Protein AF-A0A379FIH5-F1 (afdb_monomer_lite)

Foldseek 3Di:
DDWDADPVRDTEADPPCCLALVNVLVVCCVPPVVLSPPQASAAEAEGAQADPRGHGDQLQVSQVRCFSNYQEYEHADQVHPCLCVDVVSVSSDNVNDQAAPSGHKYKYKYNCVNPHDDDPPDIDIDTDGHDD

Radius of gyration: 15.53 Å; chains: 1; bounding box: 44×28×42 Å

Secondary structure (DSSP, 8-state):
--EEE-TT--EEEE-GGGG-HHHHHHHHHHH-GGGTT-S--EEEEEEESB-TTS-B--HHHHHHHHGGGEEEEEEE-TT-S-GGG-GGGGGG-GGG----TTSPEEEEEE-HHHHSS--TT--EEEEEPPP-

Organism: Proteus mirabilis (NCBI:txid584)

Sequence (132 aa):
MKLHVTHLGLSGGIDAHCFEEKYLRELIKEVAPTRANEKRPFRLAVIQLGTYDGTIYNARQVVDKIGHLCDYILFDSAWVGYEQFIPMMKDCSPLLLELNENDPGILVTQSVHKQQAGFSQTSQIHKKRSPY

Structure (mmCIF, N/CA/C/O backbone):
data_AF-A0A379FIH5-F1
#
_entry.id   AF-A0A379FIH5-F1
#
loop_
_atom_site.group_PDB
_atom_site.id
_atom_site.type_symbol
_atom_site.label_atom_id
_atom_site.label_alt_id
_atom_site.label_comp_id
_atom_site.label_asym_id
_atom_site.label_entity_id
_atom_site.label_seq_id
_atom_site.pdbx_PDB_ins_code
_atom_site.Cartn_x
_atom_site.Cartn_y
_atom_site.Cartn_z
_atom_site.occupancy
_atom_site.B_iso_or_equiv
_atom_site.auth_seq_id
_atom_site.auth_comp_id
_atom_site.auth_asym_id
_atom_site.auth_atom_id
_atom_site.pdbx_PDB_model_num
ATOM 1 N N . MET A 1 1 ? 3.335 5.134 13.438 1.00 80.75 1 MET A N 1
ATOM 2 C CA . MET A 1 1 ? 3.954 3.993 12.726 1.00 80.75 1 MET A CA 1
ATOM 3 C C . MET A 1 1 ? 5.456 4.200 12.655 1.00 80.75 1 MET A C 1
ATOM 5 O O . MET A 1 1 ? 5.875 5.344 12.509 1.00 80.75 1 MET A O 1
ATOM 9 N N . LYS A 1 2 ? 6.243 3.125 12.759 1.00 85.44 2 LYS A N 1
ATOM 10 C CA . LYS A 1 2 ? 7.708 3.158 12.664 1.00 85.44 2 LYS A CA 1
ATOM 11 C C . LYS A 1 2 ? 8.172 2.441 11.392 1.00 85.44 2 LYS A C 1
ATOM 13 O O . LYS A 1 2 ? 7.676 1.360 11.077 1.00 85.44 2 LYS A O 1
ATOM 18 N N . LEU A 1 3 ? 9.092 3.072 10.665 1.00 86.88 3 LEU A N 1
ATOM 19 C CA . LEU A 1 3 ? 9.791 2.477 9.526 1.00 86.88 3 LEU A CA 1
ATOM 20 C C . LEU A 1 3 ? 11.057 1.778 10.019 1.00 86.88 3 LEU A C 1
ATOM 22 O O . LEU A 1 3 ? 11.768 2.306 10.879 1.00 86.88 3 LEU A O 1
ATOM 26 N N . HIS A 1 4 ? 11.349 0.618 9.447 1.00 91.44 4 HIS A N 1
ATOM 27 C CA . HIS A 1 4 ? 12.614 -0.059 9.640 1.00 91.44 4 HIS A CA 1
ATOM 28 C C . HIS A 1 4 ? 13.705 0.677 8.858 1.00 91.44 4 HIS A C 1
ATOM 30 O O . HIS A 1 4 ? 13.584 0.887 7.653 1.00 91.44 4 HIS A O 1
ATOM 36 N N . VAL A 1 5 ? 14.783 1.054 9.539 1.00 91.62 5 VAL A N 1
ATOM 37 C CA . VAL A 1 5 ? 15.969 1.659 8.925 1.00 91.62 5 VAL A CA 1
ATOM 38 C C . VAL A 1 5 ? 17.169 0.840 9.362 1.00 91.62 5 VAL A C 1
ATOM 40 O O . VAL A 1 5 ? 17.362 0.595 10.555 1.00 91.62 5 VAL A O 1
ATOM 43 N N . THR A 1 6 ? 17.950 0.373 8.393 1.00 88.81 6 THR A N 1
ATOM 44 C CA . THR A 1 6 ? 19.133 -0.446 8.684 1.00 88.81 6 THR A CA 1
ATOM 45 C C . THR A 1 6 ? 20.264 0.407 9.263 1.00 88.81 6 THR A C 1
ATOM 47 O O . THR A 1 6 ? 20.263 1.631 9.153 1.00 88.81 6 THR A O 1
ATOM 50 N N . HIS A 1 7 ? 21.289 -0.236 9.827 1.00 92.44 7 HIS A N 1
ATOM 51 C CA . HIS A 1 7 ? 22.490 0.456 10.315 1.00 92.44 7 HIS A CA 1
ATOM 52 C C . HIS A 1 7 ? 23.233 1.259 9.224 1.00 92.44 7 HIS A C 1
ATOM 54 O O . HIS A 1 7 ? 23.983 2.171 9.554 1.00 92.44 7 HIS A O 1
ATOM 60 N N . LEU A 1 8 ? 23.011 0.939 7.942 1.00 92.06 8 LEU A N 1
ATOM 61 C CA . LEU A 1 8 ? 23.564 1.656 6.786 1.00 92.06 8 LEU A CA 1
ATOM 62 C C . LEU A 1 8 ? 22.687 2.833 6.324 1.00 92.06 8 LEU A C 1
ATOM 64 O O . LEU A 1 8 ? 23.014 3.482 5.337 1.00 92.06 8 LEU A O 1
ATOM 68 N N . GLY A 1 9 ? 21.565 3.100 6.998 1.00 90.19 9 GLY A N 1
ATOM 69 C CA . GLY A 1 9 ? 20.629 4.161 6.622 1.00 90.19 9 GLY A CA 1
ATOM 70 C C . GLY A 1 9 ? 19.657 3.791 5.497 1.00 90.19 9 GLY A C 1
ATOM 71 O O . GLY A 1 9 ? 18.923 4.661 5.041 1.00 90.19 9 GLY A O 1
ATOM 72 N N . LEU A 1 10 ? 19.616 2.523 5.065 1.00 90.56 10 LEU A N 1
ATOM 73 C CA . LEU A 1 10 ? 18.680 2.071 4.027 1.00 90.56 10 LEU A CA 1
ATOM 74 C C . LEU A 1 10 ? 17.236 2.079 4.539 1.00 90.56 10 LEU A C 1
ATOM 76 O O . LEU A 1 10 ? 16.955 1.549 5.622 1.00 90.56 10 LEU A O 1
ATOM 80 N N . SER A 1 11 ? 16.339 2.624 3.721 1.00 86.81 11 SER A N 1
ATOM 81 C CA . SER A 1 11 ? 14.900 2.730 3.955 1.00 86.81 11 SER A CA 1
ATOM 82 C C . SER A 1 11 ? 14.216 1.382 3.730 1.00 86.81 11 SER A C 1
ATOM 84 O O . SER A 1 11 ? 13.997 0.949 2.594 1.00 86.81 11 SER A O 1
ATOM 86 N N . GLY A 1 12 ? 13.870 0.720 4.831 1.00 91.69 12 GLY A N 1
ATOM 87 C CA . GLY A 1 12 ? 13.117 -0.527 4.848 1.00 91.69 12 GLY A CA 1
ATOM 88 C C . GLY A 1 12 ? 11.602 -0.325 4.901 1.00 91.69 12 GLY A C 1
ATOM 89 O O . GLY A 1 12 ? 11.073 0.776 4.737 1.00 91.69 12 GLY A O 1
ATOM 90 N N . GLY A 1 13 ? 10.893 -1.427 5.141 1.00 91.69 13 GLY A N 1
ATOM 91 C CA . GLY A 1 13 ? 9.442 -1.436 5.304 1.00 91.69 13 GLY A CA 1
ATOM 92 C C . GLY A 1 13 ? 8.979 -0.974 6.690 1.00 91.69 13 GLY A C 1
ATOM 93 O O . GLY A 1 13 ? 9.768 -0.750 7.601 1.00 91.69 13 GLY A O 1
ATOM 94 N N . ILE A 1 14 ? 7.669 -0.854 6.858 1.00 93.94 14 ILE A N 1
ATOM 95 C CA . ILE A 1 14 ? 6.978 -0.606 8.118 1.00 93.94 14 ILE A CA 1
ATOM 96 C C . ILE A 1 14 ? 7.141 -1.849 8.996 1.00 93.94 14 ILE A C 1
ATOM 98 O O . ILE A 1 14 ? 6.968 -2.975 8.519 1.00 93.94 14 ILE A O 1
ATOM 102 N N . ASP A 1 15 ? 7.447 -1.647 10.278 1.00 92.88 15 ASP A N 1
ATOM 103 C CA . ASP A 1 15 ? 7.596 -2.749 11.230 1.00 92.88 15 ASP A CA 1
ATOM 104 C C . ASP A 1 15 ? 6.322 -3.610 11.280 1.00 92.88 15 ASP A C 1
ATOM 106 O O . ASP A 1 15 ? 5.206 -3.094 11.326 1.00 92.88 15 ASP A O 1
ATOM 110 N N . ALA A 1 16 ? 6.468 -4.937 11.336 1.00 92.06 16 ALA A N 1
ATOM 111 C CA . ALA A 1 16 ? 5.339 -5.864 11.203 1.00 92.06 16 ALA A CA 1
ATOM 112 C C . ALA A 1 16 ? 4.198 -5.627 12.2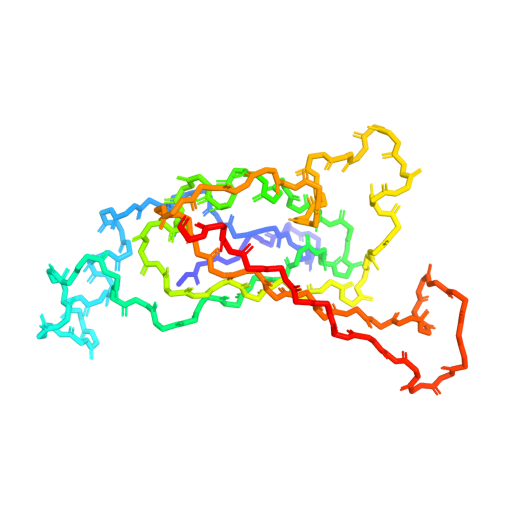15 1.00 92.06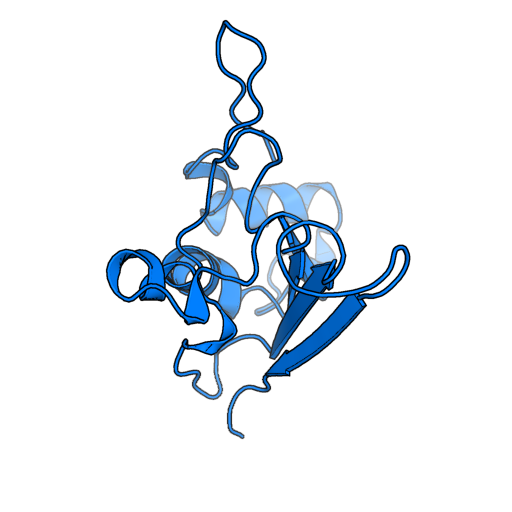 16 ALA A C 1
ATOM 114 O O . ALA A 1 16 ? 3.029 -5.762 11.846 1.00 92.06 16 ALA A O 1
ATOM 115 N N . HIS A 1 17 ? 4.528 -5.235 13.454 1.00 94.38 17 HIS A N 1
ATOM 116 C CA . HIS A 1 17 ? 3.548 -4.932 14.506 1.00 94.38 17 HIS A CA 1
ATOM 117 C C . HIS A 1 17 ? 2.672 -3.713 14.169 1.00 94.38 17 HIS A C 1
ATOM 119 O O . HIS A 1 17 ? 1.544 -3.604 14.639 1.00 94.38 17 HIS A O 1
ATOM 125 N N . CYS A 1 18 ? 3.156 -2.795 13.321 1.00 95.94 18 CYS A N 1
ATOM 126 C CA . CYS A 1 18 ? 2.386 -1.625 12.903 1.00 95.94 18 CYS A CA 1
ATOM 127 C C . CYS A 1 18 ? 1.182 -1.992 12.019 1.00 95.94 18 CYS A C 1
ATOM 129 O O . CYS A 1 18 ? 0.310 -1.150 11.825 1.00 95.94 18 CYS A O 1
ATOM 131 N N . PHE A 1 19 ? 1.112 -3.224 11.505 1.00 96.50 19 PHE A N 1
ATOM 132 C CA . PHE A 1 19 ? -0.045 -3.744 10.771 1.00 96.50 19 PHE A CA 1
ATOM 133 C C . PHE A 1 19 ? -1.024 -4.531 11.657 1.00 96.50 19 PHE A C 1
ATOM 135 O O . PHE A 1 19 ? -1.955 -5.141 11.139 1.00 96.50 19 PHE A O 1
ATOM 142 N N . GLU A 1 20 ? -0.827 -4.565 12.976 1.00 97.31 20 GLU A N 1
ATOM 143 C CA . GLU A 1 20 ? -1.761 -5.219 13.892 1.00 97.31 20 GLU A CA 1
ATOM 144 C C . GLU A 1 20 ? -2.942 -4.298 14.216 1.00 97.31 20 GLU A C 1
ATOM 146 O O . GLU A 1 20 ? -2.766 -3.159 14.651 1.00 97.31 20 GLU A O 1
ATOM 151 N N . GLU A 1 21 ? -4.169 -4.804 14.060 1.00 97.25 21 GLU A N 1
ATOM 152 C CA . GLU A 1 21 ? -5.390 -4.026 14.306 1.00 97.25 21 GLU A CA 1
ATOM 153 C C . GLU A 1 21 ? -5.434 -3.431 15.718 1.00 97.25 21 GLU A C 1
ATOM 155 O O . GLU A 1 21 ? -5.817 -2.274 15.886 1.00 97.25 21 GLU A O 1
ATOM 160 N N . LYS A 1 22 ? -5.008 -4.194 16.733 1.00 96.94 22 LYS A N 1
ATOM 161 C CA . LYS A 1 22 ? -4.973 -3.713 18.119 1.00 96.94 22 LYS A CA 1
ATOM 162 C C . LYS A 1 22 ? -4.113 -2.454 18.244 1.00 96.94 22 LYS A C 1
ATOM 164 O O . LYS A 1 22 ? -4.585 -1.457 18.784 1.00 96.94 22 LYS A O 1
ATOM 169 N N . TYR A 1 23 ? -2.900 -2.492 17.695 1.00 97.31 23 TYR A N 1
ATOM 170 C CA . TYR A 1 23 ? -1.976 -1.361 17.707 1.00 97.31 23 TYR A CA 1
ATOM 171 C C . TYR A 1 23 ? -2.560 -0.153 16.962 1.00 97.31 23 TYR A C 1
ATOM 173 O O . TYR A 1 23 ? -2.557 0.965 17.473 1.00 97.31 23 TYR A O 1
ATOM 181 N N . LEU A 1 24 ? -3.152 -0.371 15.784 1.00 97.19 24 LEU A N 1
ATOM 182 C CA . LEU A 1 24 ? -3.797 0.700 15.019 1.00 97.19 24 LEU A CA 1
ATOM 183 C C . LEU A 1 24 ? -4.968 1.336 15.775 1.00 97.19 24 LEU A C 1
ATOM 185 O O . LEU A 1 24 ? -5.113 2.557 15.766 1.00 97.19 24 LEU A O 1
ATOM 189 N N . ARG A 1 25 ? -5.793 0.537 16.458 1.00 97.12 25 ARG A N 1
ATOM 190 C CA . ARG A 1 25 ? -6.906 1.047 17.271 1.00 97.12 25 ARG A CA 1
ATOM 191 C C . ARG A 1 25 ? -6.431 1.793 18.512 1.00 97.12 25 ARG A C 1
ATOM 193 O O . ARG A 1 25 ? -7.087 2.755 18.901 1.00 97.12 25 ARG A O 1
ATOM 200 N N . GLU A 1 26 ? -5.321 1.390 19.122 1.00 96.88 26 GLU A N 1
ATOM 201 C CA . GLU A 1 26 ? -4.683 2.153 20.203 1.00 96.88 26 GLU A CA 1
ATOM 202 C C . GLU A 1 26 ? -4.247 3.535 19.704 1.00 96.88 26 GLU A C 1
ATOM 204 O O . GLU A 1 26 ? -4.649 4.534 20.295 1.00 96.88 26 GLU A O 1
ATOM 209 N N . LEU A 1 27 ? -3.580 3.611 18.546 1.00 96.50 27 LEU A N 1
ATOM 210 C CA . LEU A 1 27 ? -3.224 4.894 17.927 1.00 96.50 27 LEU A CA 1
ATOM 211 C C . LEU A 1 27 ? -4.455 5.759 17.610 1.00 96.50 27 LEU A C 1
ATOM 213 O O . LEU A 1 27 ? -4.444 6.964 17.848 1.00 96.50 27 LEU A O 1
ATOM 217 N N . ILE A 1 28 ? -5.543 5.166 17.100 1.00 96.81 28 ILE A N 1
ATOM 218 C CA . ILE A 1 28 ? -6.782 5.914 16.827 1.00 96.81 28 ILE A CA 1
ATOM 219 C C . ILE A 1 28 ? -7.383 6.480 18.117 1.00 96.81 28 ILE A C 1
ATOM 221 O O . ILE A 1 28 ? -7.883 7.602 18.096 1.00 96.81 28 ILE A O 1
ATOM 225 N N . LYS A 1 29 ? -7.340 5.751 19.240 1.00 97.00 29 LYS A N 1
ATOM 226 C CA . LYS A 1 29 ? -7.876 6.247 20.521 1.00 97.00 29 LYS A CA 1
ATOM 227 C C . LYS A 1 29 ? -7.190 7.531 20.982 1.00 97.00 29 LYS A C 1
ATOM 229 O O . LYS A 1 29 ? -7.849 8.359 21.601 1.00 97.00 29 LYS A O 1
ATOM 234 N N . GLU A 1 30 ? -5.911 7.704 20.661 1.00 96.88 30 GLU A N 1
ATOM 235 C CA . GLU A 1 30 ? -5.146 8.899 21.022 1.00 96.88 30 GLU A CA 1
ATOM 236 C C . GLU A 1 30 ? -5.542 10.126 20.189 1.00 96.88 30 GLU A C 1
ATOM 238 O O . GLU A 1 30 ? -5.584 11.236 20.715 1.00 96.88 30 GLU A O 1
ATOM 243 N N . VAL A 1 31 ? -5.855 9.943 18.900 1.00 96.50 31 VAL A N 1
ATOM 244 C CA . VAL A 1 31 ? -6.052 11.066 17.957 1.00 96.50 31 VAL A CA 1
ATOM 245 C C . VAL A 1 31 ? -7.507 11.313 17.553 1.00 96.50 31 VAL A C 1
ATOM 247 O O . VAL A 1 31 ? -7.876 12.433 17.210 1.00 96.50 31 VAL A O 1
ATOM 250 N N . ALA A 1 32 ? -8.341 10.277 17.560 1.00 96.12 32 ALA A N 1
ATOM 251 C CA . ALA A 1 32 ? -9.734 10.306 17.120 1.00 96.12 32 ALA A CA 1
ATOM 252 C C . ALA A 1 32 ? -10.573 9.272 17.903 1.00 96.12 32 ALA A C 1
ATOM 254 O O . ALA A 1 32 ? -11.099 8.319 17.317 1.00 96.12 32 ALA A O 1
ATOM 255 N N . PRO A 1 33 ? -10.734 9.441 19.231 1.00 95.31 33 PRO A N 1
ATOM 256 C CA . PRO A 1 33 ? -11.364 8.446 20.104 1.00 95.31 33 PRO A CA 1
ATOM 257 C C . PRO A 1 33 ? -12.799 8.092 19.703 1.00 95.31 33 PRO A C 1
ATOM 259 O O . PRO A 1 33 ? -13.212 6.943 19.848 1.00 95.31 33 PRO A O 1
ATOM 262 N N . THR A 1 34 ? -13.546 9.042 19.135 1.00 96.38 34 THR A N 1
ATOM 263 C CA . THR A 1 34 ? -14.916 8.820 18.642 1.00 96.38 34 THR A CA 1
ATOM 264 C C . THR A 1 34 ? -14.984 7.816 17.491 1.00 96.38 34 THR A C 1
ATOM 266 O O . THR A 1 34 ? -16.023 7.195 17.290 1.00 96.38 34 THR A O 1
ATOM 269 N N . ARG A 1 35 ? -13.874 7.611 16.773 1.00 94.06 35 ARG A N 1
ATOM 270 C CA . ARG A 1 35 ? -13.767 6.710 15.620 1.00 94.06 35 ARG A CA 1
ATOM 271 C C . ARG A 1 35 ? -13.134 5.364 15.965 1.00 94.06 35 ARG A C 1
ATOM 273 O O . ARG A 1 35 ? -13.127 4.460 15.137 1.00 94.06 35 ARG A O 1
ATOM 280 N N . ALA A 1 36 ? -12.614 5.198 17.183 1.00 93.69 36 ALA A N 1
ATOM 281 C CA . ALA A 1 36 ? -11.812 4.036 17.581 1.00 93.69 36 ALA A CA 1
ATOM 282 C C . ALA A 1 36 ? -12.526 2.683 17.411 1.00 93.69 36 ALA A C 1
ATOM 284 O O . ALA A 1 36 ? -11.869 1.664 17.184 1.00 93.69 36 ALA A O 1
ATOM 285 N N . ASN A 1 37 ? -13.860 2.685 17.489 1.00 94.81 37 ASN A N 1
ATOM 286 C CA . ASN A 1 37 ? -14.704 1.496 17.367 1.00 94.81 37 ASN A CA 1
ATOM 287 C C . ASN A 1 37 ? -15.423 1.394 16.009 1.00 94.81 37 ASN A C 1
ATOM 289 O O . ASN A 1 37 ? -16.206 0.469 15.809 1.00 94.81 37 ASN A O 1
ATOM 293 N N . GLU A 1 38 ? -15.179 2.315 15.068 1.00 97.44 38 GLU A N 1
ATOM 294 C CA . GLU A 1 38 ? -15.698 2.183 13.704 1.00 97.44 38 GLU A CA 1
ATOM 295 C C . GLU A 1 38 ? -15.143 0.902 13.059 1.00 97.44 38 GLU A C 1
ATOM 297 O O . GLU A 1 38 ? -14.001 0.500 13.318 1.00 97.44 38 GLU A O 1
ATOM 302 N N . LYS A 1 39 ? -15.944 0.262 12.192 1.00 96.56 39 LYS A N 1
ATOM 303 C CA . LYS A 1 39 ? -15.481 -0.882 11.387 1.00 96.56 39 LYS A CA 1
ATOM 304 C C . LYS A 1 39 ? -14.292 -0.464 10.516 1.00 96.56 39 LYS A C 1
ATOM 306 O O . LYS A 1 39 ? -13.280 -1.152 10.505 1.00 96.56 39 LYS A O 1
ATOM 311 N N . ARG A 1 40 ? -14.414 0.694 9.855 1.00 97.38 40 ARG A N 1
ATOM 312 C CA . ARG A 1 40 ? -13.401 1.301 8.979 1.00 97.38 40 ARG A CA 1
ATOM 313 C C . ARG A 1 40 ? -13.002 2.694 9.478 1.00 97.38 40 ARG A C 1
ATOM 315 O O . ARG A 1 40 ? -13.490 3.697 8.961 1.00 97.38 40 ARG A O 1
ATOM 322 N N . PRO A 1 41 ? -12.138 2.787 10.501 1.00 97.69 41 PRO A N 1
ATOM 323 C CA . PRO A 1 41 ? -11.725 4.075 11.053 1.00 97.69 41 PRO A CA 1
ATOM 324 C C . PRO A 1 41 ? -10.809 4.869 10.105 1.00 97.69 41 PRO A C 1
ATOM 326 O O . PRO A 1 41 ? -10.621 6.073 10.289 1.00 97.69 41 PRO A O 1
ATOM 329 N N . PHE A 1 42 ? -10.249 4.254 9.059 1.00 97.44 42 PHE A N 1
ATOM 330 C CA . PHE A 1 42 ? -9.392 4.942 8.096 1.00 97.44 42 PHE A CA 1
ATOM 331 C C . PHE A 1 42 ? -10.123 5.189 6.777 1.00 97.44 42 PHE A C 1
ATOM 333 O O . PHE A 1 42 ? -10.563 4.268 6.093 1.00 97.44 42 PHE A O 1
ATOM 340 N N . ARG A 1 43 ? -10.196 6.457 6.361 1.00 97.19 43 ARG A N 1
ATOM 341 C CA . ARG A 1 43 ? -10.716 6.797 5.030 1.00 97.19 43 ARG A CA 1
ATOM 342 C C . ARG A 1 43 ? -9.756 6.354 3.921 1.00 97.19 43 ARG A C 1
ATOM 344 O O . ARG A 1 43 ? -10.182 5.936 2.849 1.00 97.19 43 ARG A O 1
ATOM 351 N N . LEU A 1 44 ? -8.459 6.492 4.168 1.00 98.12 44 LEU A N 1
ATOM 352 C CA . LEU A 1 44 ? -7.405 6.160 3.224 1.00 98.12 44 LEU A CA 1
ATOM 353 C C . LEU A 1 44 ? -6.161 5.743 4.003 1.00 98.12 44 LEU A C 1
ATOM 355 O O . LEU A 1 44 ? -5.701 6.499 4.858 1.00 98.12 44 LEU A O 1
ATOM 359 N N . ALA A 1 45 ? -5.601 4.583 3.675 1.00 98.12 45 ALA A N 1
ATOM 360 C CA . ALA A 1 45 ? -4.222 4.257 4.015 1.00 98.12 45 ALA A CA 1
ATOM 361 C C . ALA A 1 45 ? -3.337 4.501 2.791 1.00 98.12 45 ALA A C 1
ATOM 363 O O . ALA A 1 45 ? -3.671 4.066 1.691 1.00 98.12 45 ALA A O 1
ATOM 364 N N . VAL A 1 46 ? -2.219 5.198 2.977 1.00 98.38 46 VAL A N 1
ATOM 365 C CA . VAL A 1 46 ? -1.210 5.398 1.932 1.00 98.38 46 VAL A CA 1
ATOM 366 C C . VAL A 1 46 ? 0.012 4.571 2.299 1.00 98.38 46 VAL A C 1
ATOM 368 O O . VAL A 1 46 ? 0.611 4.794 3.349 1.00 98.38 46 VAL A O 1
ATOM 371 N N . ILE A 1 47 ? 0.361 3.610 1.448 1.00 97.94 47 ILE A N 1
ATOM 372 C CA . ILE A 1 47 ? 1.483 2.692 1.645 1.00 97.94 47 ILE A CA 1
ATOM 373 C C . ILE A 1 47 ? 2.437 2.853 0.467 1.00 97.94 47 ILE A C 1
ATOM 375 O O . ILE A 1 47 ? 2.034 2.717 -0.685 1.00 97.94 47 ILE A O 1
ATOM 379 N N . GLN A 1 48 ? 3.708 3.132 0.740 1.00 97.62 48 GLN A N 1
ATOM 380 C CA . GLN A 1 48 ? 4.745 3.111 -0.289 1.00 97.62 48 GLN A CA 1
ATOM 381 C C . GLN A 1 48 ? 5.064 1.650 -0.633 1.00 97.62 48 GLN A C 1
ATOM 383 O O . GLN A 1 48 ? 5.656 0.955 0.184 1.00 97.62 48 GLN A O 1
ATOM 388 N N . LEU A 1 49 ? 4.646 1.170 -1.808 1.00 97.75 49 LEU A N 1
ATOM 389 C CA . LEU A 1 49 ? 4.742 -0.247 -2.187 1.00 97.75 49 LEU A CA 1
ATOM 390 C C . LEU A 1 49 ? 6.191 -0.713 -2.373 1.00 97.75 49 LEU A C 1
ATOM 392 O O . LEU A 1 49 ? 6.527 -1.844 -2.028 1.00 97.75 49 LEU A O 1
ATOM 396 N N . GLY A 1 50 ? 7.033 0.159 -2.921 1.00 96.88 50 GLY A N 1
ATOM 397 C CA . GLY A 1 50 ? 8.464 -0.059 -3.085 1.00 96.88 50 GLY A CA 1
ATOM 398 C C . GLY A 1 50 ? 9.232 1.151 -2.577 1.00 96.88 50 GLY A C 1
ATOM 399 O O . GLY A 1 50 ? 8.982 2.275 -3.025 1.00 96.88 50 GLY A O 1
ATOM 400 N N . THR A 1 51 ? 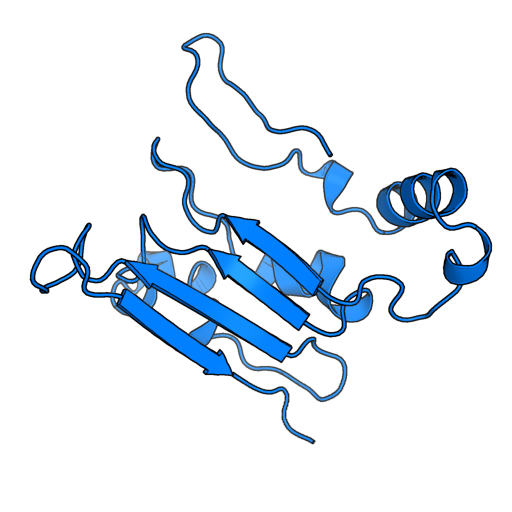10.141 0.938 -1.630 1.00 95.19 51 THR A N 1
ATOM 401 C CA . THR A 1 51 ? 11.050 1.989 -1.165 1.00 95.19 51 THR A CA 1
ATOM 402 C C . THR A 1 51 ? 12.133 2.249 -2.208 1.00 95.19 51 THR A C 1
ATOM 404 O O . THR A 1 51 ? 12.419 1.402 -3.054 1.00 95.19 51 THR A O 1
ATOM 407 N N . TYR A 1 52 ? 12.763 3.424 -2.132 1.00 93.88 52 TYR A N 1
ATOM 408 C CA . TYR A 1 52 ? 13.887 3.780 -3.006 1.00 93.88 52 TYR A CA 1
ATOM 409 C C . TYR A 1 52 ? 15.008 2.727 -2.954 1.00 93.88 52 TYR A C 1
ATOM 411 O O . TYR A 1 52 ? 15.567 2.356 -3.981 1.00 93.88 52 TYR A O 1
ATOM 419 N N . ASP A 1 53 ? 15.289 2.208 -1.755 1.00 95.56 53 ASP A N 1
ATOM 420 C CA . ASP A 1 53 ? 16.381 1.264 -1.491 1.00 95.56 53 ASP A CA 1
ATOM 421 C C . ASP A 1 53 ? 16.006 -0.205 -1.772 1.00 95.56 53 ASP A C 1
ATOM 423 O O . ASP A 1 53 ? 16.711 -1.124 -1.357 1.00 95.56 53 ASP A O 1
ATOM 427 N N . GLY A 1 54 ? 14.896 -0.451 -2.478 1.00 94.69 54 GLY A N 1
ATOM 428 C CA . GLY A 1 54 ? 14.553 -1.773 -3.006 1.00 94.69 54 GLY A CA 1
ATOM 429 C C . GLY A 1 54 ? 13.781 -2.688 -2.054 1.00 94.69 54 GLY A C 1
ATOM 430 O O . GLY A 1 54 ? 13.687 -3.887 -2.314 1.00 94.69 54 GLY A O 1
ATOM 431 N N . THR A 1 55 ? 13.195 -2.162 -0.972 1.00 96.00 55 THR A N 1
ATOM 432 C CA . THR A 1 55 ? 12.258 -2.950 -0.154 1.00 96.00 55 THR A CA 1
ATOM 433 C C . THR A 1 55 ? 10.868 -2.899 -0.776 1.00 96.00 55 THR A C 1
ATOM 435 O O . THR A 1 55 ? 10.270 -1.828 -0.855 1.00 96.00 55 THR A O 1
ATOM 438 N N . ILE A 1 56 ? 10.344 -4.052 -1.200 1.00 96.69 56 ILE A N 1
ATOM 439 C CA . ILE A 1 56 ? 9.031 -4.174 -1.850 1.00 96.69 56 ILE A CA 1
ATOM 440 C C . ILE A 1 56 ? 8.089 -4.965 -0.942 1.00 96.69 56 ILE A C 1
ATOM 442 O O . ILE A 1 56 ? 8.442 -6.044 -0.463 1.00 96.69 56 ILE A O 1
ATOM 446 N N . TYR A 1 57 ? 6.891 -4.434 -0.696 1.00 96.19 57 TYR A N 1
ATOM 447 C CA . TYR A 1 57 ? 5.896 -5.115 0.129 1.00 96.19 57 TYR A CA 1
ATOM 448 C C . TYR A 1 57 ? 5.184 -6.227 -0.635 1.00 96.19 57 TYR A C 1
ATOM 450 O O . TYR A 1 57 ? 4.879 -6.113 -1.820 1.00 96.19 57 TYR A O 1
ATOM 458 N N . ASN A 1 58 ? 4.793 -7.259 0.108 1.00 96.50 58 ASN A N 1
ATOM 459 C CA . ASN A 1 58 ? 3.732 -8.159 -0.310 1.00 96.50 58 ASN A CA 1
ATOM 460 C C . ASN A 1 58 ? 2.382 -7.424 -0.173 1.00 96.50 58 ASN A C 1
ATOM 462 O O . ASN A 1 58 ? 1.891 -7.211 0.939 1.00 96.50 58 ASN A O 1
ATOM 466 N N . ALA A 1 59 ? 1.793 -7.012 -1.297 1.00 96.50 59 ALA A N 1
ATOM 467 C CA . ALA A 1 59 ? 0.553 -6.241 -1.306 1.00 96.50 59 ALA A CA 1
ATOM 468 C C . ALA A 1 59 ? -0.635 -7.046 -0.761 1.00 96.50 59 ALA A C 1
ATOM 470 O O . ALA A 1 59 ? -1.478 -6.478 -0.065 1.00 96.50 59 ALA A O 1
ATOM 471 N N . ARG A 1 60 ? -0.674 -8.366 -1.012 1.00 92.94 60 ARG A N 1
ATOM 472 C CA . ARG A 1 60 ? -1.695 -9.266 -0.451 1.00 92.94 60 ARG A CA 1
ATOM 473 C C . ARG A 1 60 ? -1.692 -9.199 1.075 1.00 92.94 60 ARG A C 1
ATOM 475 O O . ARG A 1 60 ? -2.723 -8.913 1.665 1.00 92.94 60 ARG A O 1
ATOM 482 N N . GLN A 1 61 ? -0.527 -9.349 1.703 1.00 95.38 61 GLN A N 1
ATOM 483 C CA . GLN A 1 61 ? -0.407 -9.291 3.164 1.00 95.38 61 GLN A CA 1
ATOM 484 C C . GLN A 1 61 ? -0.836 -7.942 3.747 1.00 95.38 61 GLN A C 1
ATOM 486 O O . GLN A 1 61 ? -1.418 -7.906 4.829 1.00 95.38 61 GLN A O 1
ATOM 491 N N . VAL A 1 62 ? -0.559 -6.831 3.056 1.00 97.00 62 VAL A N 1
ATOM 492 C CA . VAL A 1 62 ? -1.017 -5.505 3.497 1.00 97.00 62 VAL A CA 1
ATOM 493 C C . VAL A 1 62 ? -2.545 -5.437 3.477 1.00 97.00 62 VAL A C 1
ATOM 495 O O . VAL A 1 62 ? -3.149 -5.058 4.479 1.00 97.00 62 VAL A O 1
ATOM 498 N N . VAL A 1 63 ? -3.176 -5.832 2.367 1.00 96.25 63 VAL A N 1
ATOM 499 C CA . VAL A 1 63 ? -4.643 -5.829 2.245 1.00 96.25 63 VAL A CA 1
ATOM 500 C C . VAL A 1 63 ? -5.280 -6.763 3.273 1.00 96.25 63 VAL A C 1
ATOM 502 O O . VAL A 1 63 ? -6.204 -6.344 3.961 1.00 96.25 63 VAL A O 1
ATOM 505 N N . ASP A 1 64 ? -4.742 -7.965 3.465 1.00 95.38 64 ASP A N 1
ATOM 506 C CA . ASP A 1 64 ? -5.293 -8.938 4.414 1.00 95.38 64 ASP A CA 1
ATOM 507 C C . ASP A 1 64 ? -5.195 -8.455 5.873 1.00 95.38 64 ASP A C 1
ATOM 509 O O . ASP A 1 64 ? -6.073 -8.741 6.685 1.00 95.38 64 ASP A O 1
ATOM 513 N N . LYS A 1 65 ? -4.134 -7.716 6.231 1.00 96.94 65 LYS A N 1
ATOM 514 C CA . LYS A 1 65 ? -3.922 -7.247 7.611 1.00 96.94 65 LYS A CA 1
ATOM 515 C C . LYS A 1 65 ? -4.704 -5.991 7.975 1.00 96.94 65 LYS A C 1
ATOM 517 O O . LYS A 1 65 ? -5.120 -5.864 9.124 1.00 96.94 65 LYS A O 1
ATOM 522 N N . ILE A 1 66 ? -4.833 -5.036 7.053 1.00 97.38 66 ILE A N 1
ATOM 523 C CA . ILE A 1 66 ? -5.401 -3.711 7.366 1.00 97.38 66 ILE A CA 1
ATOM 524 C C . ILE A 1 66 ? -6.548 -3.289 6.447 1.00 97.38 66 ILE A C 1
ATOM 526 O O . ILE A 1 66 ? -7.152 -2.242 6.674 1.00 97.38 66 ILE A O 1
ATOM 530 N N . GLY A 1 67 ? -6.867 -4.065 5.412 1.00 97.19 67 GLY A N 1
ATOM 531 C CA . GLY A 1 67 ? -7.864 -3.696 4.411 1.00 97.19 67 GLY A CA 1
ATOM 532 C C . GLY A 1 67 ? -9.260 -3.502 4.991 1.00 97.19 67 GLY A C 1
ATOM 533 O O . GLY A 1 67 ? -9.937 -2.537 4.643 1.00 97.19 67 GLY A O 1
ATOM 534 N N . HIS A 1 68 ? -9.665 -4.337 5.948 1.00 96.50 68 HIS A N 1
ATOM 535 C CA . HIS A 1 68 ? -10.970 -4.238 6.609 1.00 96.50 68 HIS A CA 1
ATOM 536 C C . HIS A 1 68 ? -11.139 -2.981 7.472 1.00 96.50 68 HIS A C 1
ATOM 538 O O . HIS A 1 68 ? -12.274 -2.644 7.809 1.00 96.50 68 HIS A O 1
ATOM 544 N N . LEU A 1 69 ? -10.048 -2.279 7.798 1.00 97.75 69 LEU A N 1
ATOM 545 C CA . LEU A 1 69 ? -10.045 -1.023 8.558 1.00 97.75 69 LEU A CA 1
ATOM 546 C C . LEU A 1 69 ? -10.109 0.224 7.662 1.00 97.75 69 LEU A C 1
ATOM 548 O O . LEU A 1 69 ? -10.241 1.340 8.176 1.00 97.75 69 LEU A O 1
ATOM 552 N N . CYS A 1 70 ? -10.019 0.049 6.343 1.00 97.50 70 CYS A N 1
ATOM 553 C CA . CYS A 1 70 ? -9.863 1.127 5.376 1.00 97.50 70 CYS A CA 1
ATOM 554 C C . CYS A 1 70 ? -11.021 1.162 4.373 1.00 97.50 70 CYS A C 1
ATOM 556 O O . CYS A 1 70 ? -11.471 0.126 3.890 1.00 97.50 70 CYS A O 1
ATOM 558 N N . ASP A 1 71 ? -11.464 2.357 3.976 1.00 96.88 71 ASP A N 1
ATOM 559 C CA . ASP A 1 71 ? -12.303 2.481 2.773 1.00 96.88 71 ASP A CA 1
ATOM 560 C C . ASP A 1 71 ? -11.474 2.293 1.495 1.00 96.88 71 ASP A C 1
ATOM 562 O O . ASP A 1 71 ? -11.924 1.659 0.539 1.00 96.88 71 ASP A O 1
ATOM 566 N N . TYR A 1 72 ? -10.268 2.866 1.480 1.00 98.12 72 TYR A N 1
ATOM 567 C CA . TYR A 1 72 ? -9.325 2.785 0.371 1.00 98.12 72 TYR A CA 1
ATOM 568 C C . TYR A 1 72 ? -7.900 2.544 0.865 1.00 98.12 72 TYR A C 1
ATOM 570 O O . TYR A 1 72 ? -7.499 3.048 1.917 1.00 98.12 72 TYR A O 1
ATOM 578 N N . ILE A 1 73 ? -7.112 1.845 0.052 1.00 98.50 73 ILE A N 1
ATOM 579 C CA . ILE A 1 73 ? -5.655 1.805 0.163 1.00 98.50 73 ILE A CA 1
ATOM 580 C C . ILE A 1 73 ? -5.067 2.375 -1.125 1.00 98.50 73 ILE A C 1
ATOM 582 O O . ILE A 1 73 ? -5.402 1.924 -2.221 1.00 98.50 73 ILE A O 1
ATOM 586 N N . LEU A 1 74 ? -4.195 3.371 -0.989 1.00 98.69 74 LEU A N 1
ATOM 587 C CA . LEU A 1 74 ? -3.346 3.858 -2.066 1.00 98.69 74 LEU A CA 1
ATOM 588 C C . LEU A 1 74 ? -1.954 3.257 -1.910 1.00 98.69 74 LEU A C 1
ATOM 590 O O . LEU A 1 74 ? -1.281 3.488 -0.906 1.00 98.69 74 LEU A O 1
ATOM 594 N N . PHE A 1 75 ? -1.524 2.521 -2.927 1.00 98.69 75 PHE A N 1
ATOM 595 C CA . PHE A 1 75 ? -0.156 2.053 -3.067 1.00 98.69 75 PHE A CA 1
ATOM 596 C C . PHE A 1 75 ? 0.641 3.062 -3.896 1.00 98.69 75 PHE A C 1
ATOM 598 O O . PHE A 1 75 ? 0.501 3.115 -5.123 1.00 98.69 75 PHE A O 1
ATOM 605 N N . ASP A 1 76 ? 1.482 3.859 -3.232 1.00 98.50 76 ASP A N 1
ATOM 606 C CA . ASP A 1 76 ? 2.465 4.692 -3.922 1.00 98.50 76 ASP A CA 1
ATOM 607 C C . ASP A 1 76 ? 3.579 3.787 -4.446 1.00 98.50 76 ASP A C 1
ATOM 609 O O . ASP A 1 76 ? 4.418 3.278 -3.703 1.00 98.50 76 ASP A O 1
ATOM 613 N N . SER A 1 77 ? 3.522 3.550 -5.747 1.00 98.38 77 SER A N 1
ATOM 614 C CA . SER A 1 77 ? 4.313 2.569 -6.478 1.00 98.38 77 SER A CA 1
ATOM 615 C C . SER A 1 77 ? 5.282 3.257 -7.436 1.00 98.38 77 SER A C 1
ATOM 617 O O . SER A 1 77 ? 5.649 2.696 -8.463 1.00 98.38 77 SER A O 1
ATOM 619 N N . ALA A 1 78 ? 5.701 4.492 -7.134 1.00 98.12 78 ALA A N 1
ATOM 620 C CA . ALA A 1 78 ? 6.572 5.268 -8.013 1.00 98.12 78 ALA A CA 1
ATOM 621 C C . ALA A 1 78 ? 7.898 4.562 -8.365 1.00 98.12 78 ALA A C 1
ATOM 623 O O . ALA A 1 78 ? 8.396 4.746 -9.471 1.00 98.12 78 ALA A O 1
ATOM 624 N N . TRP A 1 79 ? 8.461 3.776 -7.442 1.00 98.12 79 TRP A N 1
ATOM 625 C CA . TRP A 1 79 ? 9.705 3.007 -7.619 1.00 98.12 79 TRP A CA 1
ATOM 626 C C . TRP A 1 79 ? 9.485 1.567 -8.099 1.00 98.12 79 TRP A C 1
ATOM 628 O O . TRP A 1 79 ? 10.400 0.759 -8.048 1.00 98.12 79 TRP A O 1
ATOM 638 N N . VAL A 1 80 ? 8.266 1.206 -8.496 1.00 98.25 80 VAL A N 1
ATOM 639 C CA . VAL A 1 80 ? 7.934 -0.132 -9.004 1.00 98.25 80 VAL A CA 1
ATOM 640 C C . VAL A 1 80 ? 6.908 0.005 -10.142 1.00 98.25 80 VAL A C 1
ATOM 642 O O . VAL A 1 80 ? 6.950 0.977 -10.896 1.00 98.25 80 VAL A O 1
ATOM 645 N N . GLY A 1 81 ? 6.027 -0.974 -10.331 1.00 97.75 81 GLY A N 1
ATOM 646 C CA . GLY A 1 81 ? 5.058 -1.063 -11.424 1.00 97.75 81 GLY A CA 1
ATOM 647 C C . GLY A 1 81 ? 5.390 -2.177 -12.417 1.00 97.75 81 GLY A C 1
ATOM 648 O O . GLY A 1 81 ? 4.559 -2.551 -13.241 1.00 97.75 81 GLY A O 1
ATOM 649 N N . TYR A 1 82 ? 6.609 -2.718 -12.368 1.00 97.75 82 TYR A N 1
ATOM 650 C CA . TYR A 1 82 ? 7.030 -3.864 -13.175 1.00 97.75 82 TYR A CA 1
ATOM 651 C C . TYR A 1 82 ? 6.754 -5.210 -12.490 1.00 97.75 82 TYR A C 1
ATOM 653 O O . TYR A 1 82 ? 6.767 -6.243 -13.157 1.00 97.75 82 TYR A O 1
ATOM 661 N N . GLU A 1 83 ? 6.479 -5.223 -11.181 1.00 97.81 83 GLU A N 1
ATOM 662 C CA . GLU A 1 83 ? 6.225 -6.443 -10.408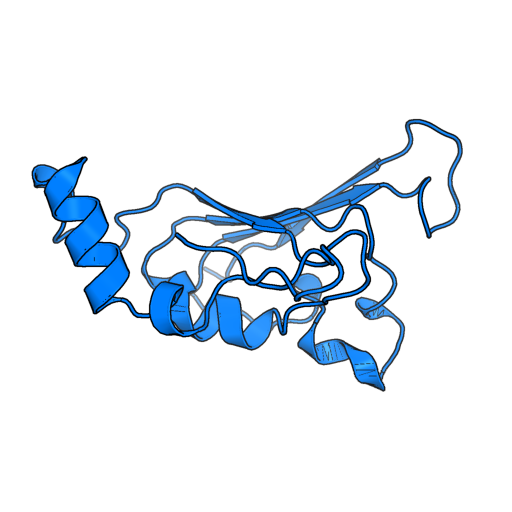 1.00 97.81 83 GLU A CA 1
ATOM 663 C C . GLU A 1 83 ? 4.998 -7.208 -10.918 1.00 97.81 83 GLU A C 1
ATOM 665 O O . GLU A 1 83 ? 4.952 -8.432 -10.832 1.00 97.81 83 GLU A O 1
ATOM 670 N N . GLN A 1 84 ? 4.053 -6.499 -11.543 1.00 97.31 84 GLN A N 1
ATOM 671 C CA . GLN A 1 84 ? 2.896 -7.079 -12.222 1.00 97.31 84 GLN A CA 1
ATOM 672 C C . GLN A 1 84 ? 3.278 -8.008 -13.390 1.00 97.31 84 GLN A C 1
ATOM 674 O O . GLN A 1 84 ? 2.523 -8.921 -13.723 1.00 97.31 84 GLN A O 1
ATOM 679 N N . PHE A 1 85 ? 4.436 -7.790 -14.017 1.00 97.75 85 PHE A N 1
ATOM 680 C CA . PHE A 1 85 ? 4.873 -8.506 -15.221 1.00 97.75 85 PHE A CA 1
ATOM 681 C C . PHE A 1 85 ? 5.976 -9.536 -14.947 1.00 97.75 85 PHE A C 1
ATOM 683 O 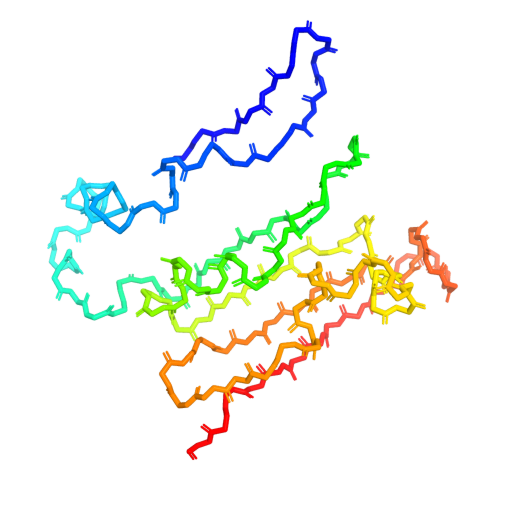O . PHE A 1 85 ? 6.376 -10.261 -15.857 1.00 97.75 85 PHE A O 1
ATOM 690 N N . ILE A 1 86 ? 6.466 -9.625 -13.706 1.00 97.81 86 ILE A N 1
ATOM 691 C CA . ILE A 1 86 ? 7.502 -10.577 -13.295 1.00 97.81 86 ILE A CA 1
ATOM 692 C C . ILE A 1 86 ? 6.839 -11.671 -12.444 1.00 97.81 86 ILE A C 1
ATOM 694 O O . ILE A 1 86 ? 6.471 -11.397 -11.303 1.00 97.81 86 ILE A O 1
ATOM 698 N N . PRO A 1 87 ? 6.714 -12.925 -12.930 1.00 96.19 87 PRO A N 1
ATOM 699 C CA . PRO A 1 87 ? 5.951 -13.972 -12.239 1.00 96.19 87 PRO A CA 1
ATOM 700 C C . PRO A 1 87 ? 6.373 -14.231 -10.787 1.00 96.19 87 PRO A C 1
ATOM 702 O O . PRO A 1 87 ? 5.526 -14.483 -9.933 1.00 96.19 87 PRO A O 1
ATOM 705 N N . MET A 1 88 ? 7.672 -14.125 -10.493 1.00 97.00 88 MET A N 1
ATOM 706 C CA . MET A 1 88 ? 8.221 -14.273 -9.139 1.00 97.00 88 MET A CA 1
ATOM 707 C C . MET A 1 88 ? 7.718 -13.190 -8.166 1.00 97.00 88 MET A C 1
ATOM 709 O O . MET A 1 88 ? 7.703 -13.414 -6.961 1.00 97.00 88 MET A O 1
ATOM 713 N N . MET A 1 89 ? 7.304 -12.025 -8.669 1.00 96.75 89 MET A N 1
ATOM 714 C CA . MET A 1 89 ? 6.912 -10.861 -7.868 1.00 96.75 89 MET A CA 1
ATOM 715 C C . MET A 1 89 ? 5.398 -10.619 -7.836 1.00 96.75 89 MET A C 1
ATOM 717 O O . MET A 1 89 ? 4.960 -9.617 -7.278 1.00 96.75 89 MET A O 1
ATOM 721 N N . LYS A 1 90 ? 4.586 -11.526 -8.394 1.00 93.69 90 LYS A N 1
ATOM 722 C CA . LYS A 1 90 ? 3.129 -11.354 -8.538 1.00 93.69 90 LYS A CA 1
ATOM 723 C C . LYS A 1 90 ? 2.415 -10.938 -7.241 1.00 93.69 90 LYS A C 1
ATOM 725 O O . LYS A 1 90 ? 1.504 -10.119 -7.286 1.00 93.69 90 LYS A O 1
ATOM 730 N N . ASP A 1 91 ? 2.863 -11.451 -6.091 1.00 92.00 91 ASP A N 1
ATOM 731 C CA . ASP A 1 91 ? 2.244 -11.195 -4.782 1.00 92.00 91 ASP A CA 1
ATOM 732 C C . ASP A 1 91 ? 2.504 -9.762 -4.280 1.00 92.00 91 ASP A C 1
ATOM 734 O O . ASP A 1 91 ? 1.839 -9.274 -3.364 1.00 92.00 91 ASP A O 1
ATOM 738 N N . CYS A 1 92 ? 3.461 -9.067 -4.897 1.00 96.75 92 CYS A N 1
ATOM 739 C CA . CYS A 1 92 ? 3.728 -7.655 -4.660 1.00 96.75 92 CYS A CA 1
ATOM 740 C C . CYS A 1 92 ? 2.758 -6.752 -5.431 1.00 96.75 92 CYS A C 1
ATOM 742 O O . CYS A 1 92 ? 2.625 -5.589 -5.070 1.00 96.75 92 CYS A O 1
ATOM 744 N N . SER A 1 93 ? 2.072 -7.245 -6.471 1.00 97.81 93 SER A N 1
ATOM 745 C CA . SER A 1 93 ? 1.222 -6.390 -7.301 1.00 97.81 93 SER A CA 1
ATOM 746 C C . SER A 1 93 ? -0.196 -6.265 -6.728 1.00 97.81 93 SER A C 1
ATOM 748 O O . SER A 1 93 ? -0.966 -7.230 -6.772 1.00 97.81 93 SER A O 1
ATOM 750 N N . PRO A 1 94 ? -0.619 -5.076 -6.255 1.00 97.62 94 PRO A N 1
ATOM 751 C CA . PRO A 1 94 ? -1.971 -4.873 -5.732 1.00 97.62 94 PRO A CA 1
ATOM 752 C C . PRO A 1 94 ? -3.059 -5.000 -6.815 1.00 97.62 94 PRO A C 1
ATOM 754 O O . PRO A 1 94 ? -4.220 -5.267 -6.507 1.00 97.62 94 PRO A O 1
ATOM 757 N N . LEU A 1 95 ? -2.705 -4.833 -8.095 1.00 97.75 95 LEU A N 1
ATOM 758 C CA . LEU A 1 95 ? -3.650 -4.925 -9.214 1.00 97.75 95 LEU A CA 1
ATOM 759 C C . LEU A 1 95 ? -4.021 -6.368 -9.571 1.00 97.75 95 LEU A C 1
ATOM 761 O O . LEU A 1 95 ? -5.093 -6.587 -10.139 1.00 97.75 95 LEU A O 1
ATOM 765 N N . LEU A 1 96 ? -3.189 -7.344 -9.201 1.00 96.69 96 LEU A N 1
ATOM 766 C CA . LEU A 1 96 ? -3.446 -8.773 -9.414 1.00 96.69 96 LEU A CA 1
ATOM 767 C C . LEU A 1 96 ? -4.263 -9.413 -8.284 1.00 96.69 96 LEU A C 1
ATOM 769 O O . LEU A 1 96 ? -4.639 -10.577 -8.380 1.00 96.69 96 LEU A O 1
ATOM 773 N N . LEU A 1 97 ? -4.553 -8.671 -7.213 1.00 94.50 97 LEU A N 1
ATOM 774 C CA . LEU A 1 97 ? -5.333 -9.188 -6.094 1.00 94.50 97 LEU A CA 1
ATOM 775 C C . LEU A 1 97 ? -6.793 -9.375 -6.502 1.00 94.50 97 LEU A C 1
ATOM 777 O O . LEU A 1 97 ? -7.447 -8.411 -6.895 1.00 94.50 97 LEU A O 1
ATOM 781 N N . GLU A 1 98 ? -7.327 -10.582 -6.358 1.00 93.12 98 GLU A N 1
ATOM 782 C CA . GLU A 1 98 ? -8.776 -10.780 -6.306 1.00 93.12 98 GLU A CA 1
ATOM 783 C C . GLU A 1 98 ? -9.319 -10.144 -5.023 1.00 93.12 98 GLU A C 1
ATOM 785 O O . GLU A 1 98 ? -8.720 -10.320 -3.952 1.00 93.12 98 GLU A O 1
ATOM 790 N N . LEU A 1 99 ? -10.398 -9.371 -5.169 1.00 92.94 99 LEU A N 1
ATOM 791 C CA . LEU A 1 99 ? -11.058 -8.623 -4.099 1.00 92.94 99 LEU A CA 1
ATOM 792 C C . LEU A 1 99 ? -12.494 -9.124 -3.932 1.00 92.94 99 LEU A C 1
ATOM 794 O O . LEU A 1 99 ? -13.129 -9.489 -4.918 1.00 92.94 99 LEU A O 1
ATOM 798 N N . ASN A 1 100 ? -13.010 -9.074 -2.709 1.00 91.44 100 ASN A N 1
ATOM 799 C CA . ASN A 1 100 ? -14.421 -9.286 -2.373 1.00 91.44 100 ASN A CA 1
ATOM 800 C C . ASN A 1 100 ? -15.046 -8.006 -1.789 1.00 91.44 100 ASN A C 1
ATOM 802 O O . ASN A 1 100 ? -14.356 -7.005 -1.583 1.00 91.44 100 ASN A O 1
ATOM 806 N N . GLU A 1 101 ? -16.344 -8.023 -1.497 1.00 90.62 101 GLU A N 1
ATOM 807 C CA . GLU A 1 101 ? -17.133 -6.881 -1.014 1.00 90.62 101 GLU A CA 1
ATOM 808 C C . GLU A 1 101 ? -16.650 -6.291 0.330 1.00 90.62 101 GLU A C 1
ATOM 810 O O . GLU A 1 101 ? -16.935 -5.136 0.662 1.00 90.62 101 GLU A O 1
ATOM 815 N N . ASN A 1 102 ? -15.886 -7.057 1.115 1.00 89.94 102 ASN A N 1
ATOM 816 C CA . ASN A 1 102 ? -15.329 -6.616 2.395 1.00 89.94 102 ASN A CA 1
ATOM 817 C C . ASN A 1 102 ? -13.947 -5.960 2.269 1.00 89.94 102 ASN A C 1
ATOM 819 O O . ASN A 1 102 ? -13.493 -5.329 3.232 1.00 89.94 102 ASN A O 1
ATOM 823 N N . ASP A 1 103 ? -13.311 -6.045 1.101 1.00 95.00 103 ASP A N 1
ATOM 824 C CA . ASP A 1 103 ? -12.001 -5.453 0.838 1.00 95.00 103 ASP A CA 1
ATOM 825 C C . ASP A 1 103 ? -12.087 -3.934 0.583 1.00 95.00 103 ASP A C 1
ATOM 827 O O . ASP A 1 103 ? -13.149 -3.399 0.227 1.00 95.00 103 ASP A O 1
ATOM 831 N N . PRO A 1 104 ? -10.984 -3.190 0.781 1.00 96.75 104 PRO A N 1
ATOM 832 C CA . PRO A 1 104 ? -10.925 -1.771 0.457 1.00 96.75 104 PRO A CA 1
ATOM 833 C C . PRO A 1 104 ? -10.878 -1.552 -1.061 1.00 96.75 104 PRO A C 1
ATOM 835 O O . PRO A 1 104 ? -10.426 -2.400 -1.834 1.00 96.75 104 PRO A O 1
ATOM 838 N N . GLY A 1 105 ? -11.260 -0.354 -1.506 1.00 97.25 105 GLY A N 1
ATOM 839 C CA . GLY A 1 105 ? -10.905 0.089 -2.853 1.00 97.25 105 GLY A CA 1
ATOM 840 C C . GLY A 1 105 ? -9.387 0.259 -2.980 1.00 97.25 105 GLY A C 1
ATOM 841 O O . GLY A 1 105 ? -8.752 0.847 -2.106 1.00 97.25 105 GLY A O 1
ATOM 842 N N . ILE A 1 106 ? -8.797 -0.205 -4.079 1.00 98.12 106 ILE A N 1
ATOM 843 C CA . ILE A 1 106 ? -7.356 -0.102 -4.327 1.00 98.12 106 ILE A CA 1
ATOM 844 C C . ILE A 1 106 ? -7.081 1.006 -5.347 1.00 98.12 106 ILE A C 1
ATOM 846 O O . ILE A 1 106 ? -7.636 1.032 -6.450 1.00 98.12 106 ILE A O 1
ATOM 850 N N . LEU A 1 107 ? -6.187 1.917 -4.978 1.00 98.56 107 LEU A N 1
ATOM 851 C CA . LEU A 1 107 ? -5.593 2.915 -5.860 1.00 98.56 107 LEU A CA 1
ATOM 852 C C . LEU A 1 107 ? -4.098 2.631 -5.986 1.00 98.56 107 LEU A C 1
ATOM 854 O O . LEU A 1 107 ? -3.445 2.296 -5.002 1.00 98.56 107 LEU A O 1
ATOM 858 N N . VAL A 1 108 ? -3.544 2.790 -7.183 1.00 98.81 108 VAL A N 1
ATOM 859 C CA . VAL A 1 108 ? -2.103 2.639 -7.419 1.00 98.81 108 VAL A CA 1
ATOM 860 C C . VAL A 1 108 ? -1.615 3.842 -8.199 1.00 98.81 108 VAL A C 1
ATOM 862 O O . VAL A 1 108 ? -2.125 4.117 -9.283 1.00 98.81 108 VAL A O 1
ATOM 865 N N . THR A 1 109 ? -0.634 4.558 -7.661 1.00 98.69 109 THR A N 1
ATOM 866 C CA . THR A 1 109 ? 0.068 5.621 -8.388 1.00 98.69 109 THR A CA 1
ATOM 867 C C . THR A 1 109 ? 1.434 5.105 -8.803 1.00 98.69 109 THR A C 1
ATOM 869 O O . THR A 1 109 ? 2.152 4.566 -7.968 1.00 98.69 109 THR A O 1
ATOM 872 N N . GLN A 1 110 ? 1.821 5.280 -10.064 1.00 98.31 110 GLN A N 1
ATOM 873 C CA . GLN A 1 110 ? 3.151 4.885 -10.534 1.00 98.31 110 GLN A CA 1
ATOM 874 C C . GLN A 1 110 ? 3.774 5.959 -11.425 1.00 98.31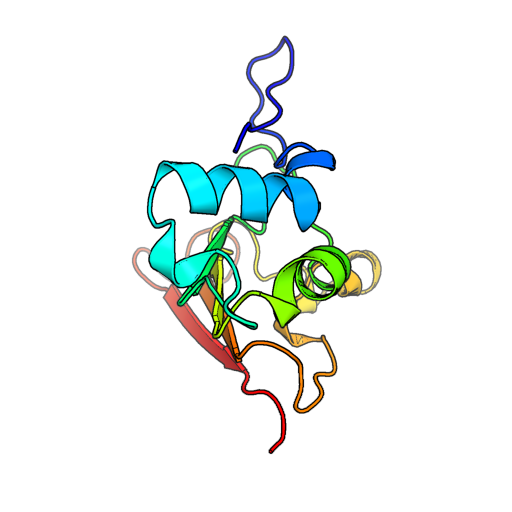 110 GLN A C 1
ATOM 876 O O . GLN A 1 110 ? 3.111 6.564 -12.274 1.00 98.31 110 GLN A O 1
ATOM 881 N N . SER A 1 111 ? 5.066 6.204 -11.227 1.00 98.56 111 SER A N 1
ATOM 882 C CA . SER A 1 111 ? 5.862 7.105 -12.055 1.00 98.56 111 SER A CA 1
ATOM 883 C C . SER A 1 111 ? 6.402 6.325 -13.244 1.00 98.56 111 SER A C 1
ATOM 885 O O . SER A 1 111 ? 7.463 5.711 -13.155 1.00 98.56 111 SER A O 1
ATOM 887 N N . VAL A 1 112 ? 5.692 6.388 -14.370 1.00 98.38 112 VAL A N 1
ATOM 888 C CA . VAL A 1 112 ? 6.083 5.676 -15.595 1.00 98.38 112 VAL A CA 1
ATOM 889 C C . VAL A 1 112 ? 7.514 6.042 -16.009 1.00 98.38 112 VAL A C 1
ATOM 891 O O . VAL A 1 112 ? 8.299 5.182 -16.382 1.00 98.38 112 VAL A O 1
ATOM 894 N N . HIS A 1 113 ? 7.899 7.306 -15.843 1.00 98.19 113 HIS A N 1
ATOM 895 C CA . HIS A 1 113 ? 9.234 7.801 -16.183 1.00 98.19 113 HIS A CA 1
ATOM 896 C C . HIS A 1 113 ? 10.391 7.317 -15.296 1.00 98.19 113 HIS A C 1
ATOM 898 O O . HIS A 1 113 ? 11.537 7.627 -15.607 1.00 98.19 113 HIS A O 1
ATOM 904 N N . LYS A 1 114 ? 10.134 6.641 -14.166 1.00 97.69 114 LYS A N 1
ATOM 905 C CA . LYS A 1 114 ? 11.212 6.187 -13.272 1.00 97.69 114 LYS A CA 1
ATOM 906 C C . LYS A 1 114 ? 11.806 4.861 -13.735 1.00 97.69 114 LYS A C 1
ATOM 908 O O . LYS A 1 114 ? 13.005 4.786 -13.978 1.00 97.69 114 LYS A O 1
ATOM 913 N N . GLN A 1 115 ? 10.979 3.821 -13.836 1.00 97.38 115 GLN A N 1
ATOM 914 C CA . GLN A 1 115 ? 11.423 2.460 -14.178 1.00 97.38 115 GLN A CA 1
ATOM 915 C C . GLN A 1 115 ? 10.495 1.748 -15.176 1.00 97.38 115 GLN A C 1
ATOM 917 O O . GLN A 1 115 ? 10.599 0.540 -15.374 1.00 97.38 115 GLN A O 1
ATOM 922 N N . GLN A 1 116 ? 9.599 2.491 -15.827 1.00 98.00 116 GLN A N 1
ATOM 923 C CA . GLN A 1 116 ? 8.856 2.041 -17.004 1.00 98.00 116 GLN A CA 1
ATOM 924 C C . GLN A 1 116 ? 9.262 2.912 -18.212 1.00 98.00 116 GLN A C 1
ATOM 926 O O . GLN A 1 116 ? 10.227 3.675 -18.156 1.00 98.00 116 GLN A O 1
ATOM 931 N N . ALA A 1 117 ? 8.563 2.774 -19.340 1.00 98.31 117 ALA A N 1
ATOM 932 C CA . ALA A 1 117 ? 8.862 3.527 -20.555 1.00 98.31 117 ALA A CA 1
ATOM 933 C C . ALA A 1 117 ? 7.980 4.783 -20.659 1.00 98.31 117 ALA A C 1
ATOM 935 O O . ALA A 1 117 ? 6.828 4.708 -21.085 1.00 98.31 117 ALA A O 1
ATOM 936 N N . GLY A 1 118 ? 8.522 5.945 -20.288 1.00 98.12 118 GLY A N 1
ATOM 937 C CA . GLY A 1 118 ? 7.830 7.228 -20.424 1.00 98.12 118 GLY A CA 1
ATOM 938 C C . GLY A 1 118 ? 8.763 8.428 -20.280 1.00 98.12 118 GLY A C 1
ATOM 939 O O . GLY A 1 118 ? 9.787 8.354 -19.606 1.00 98.12 118 GLY A O 1
ATOM 940 N N . PHE A 1 119 ? 8.409 9.551 -20.910 1.00 98.25 119 PHE A N 1
ATOM 941 C CA . PHE A 1 119 ? 9.132 10.815 -20.731 1.00 98.25 119 PHE A CA 1
ATOM 942 C C . PHE A 1 119 ? 9.014 11.323 -19.293 1.00 98.25 119 PHE A C 1
ATOM 944 O O . PHE A 1 119 ? 8.014 11.055 -18.625 1.00 98.25 119 PHE A O 1
ATOM 951 N N . SER A 1 120 ? 9.985 12.112 -18.826 1.00 98.19 120 SER A N 1
ATOM 952 C CA . SER A 1 120 ? 9.904 12.809 -17.534 1.00 98.19 120 SER A CA 1
ATOM 953 C C . SER A 1 120 ? 8.538 13.481 -17.338 1.00 98.19 120 SER A C 1
ATOM 955 O O . SER A 1 120 ? 7.971 14.017 -18.285 1.00 98.19 120 SER A O 1
ATOM 957 N N . GLN A 1 121 ? 8.023 13.449 -16.103 1.00 98.00 121 GLN A N 1
ATOM 958 C CA . GLN A 1 121 ? 6.665 13.874 -15.705 1.00 98.00 121 GLN A CA 1
ATOM 959 C C . GLN A 1 121 ? 5.511 12.931 -16.086 1.00 98.00 121 GLN A C 1
ATOM 961 O O . GLN A 1 121 ? 4.395 13.143 -15.619 1.00 98.00 121 GLN A O 1
ATOM 966 N N . THR A 1 122 ? 5.738 11.852 -16.840 1.00 98.50 122 THR A N 1
ATOM 967 C CA . THR A 1 122 ? 4.663 10.879 -17.108 1.00 98.50 122 THR A CA 1
ATOM 968 C C . THR A 1 122 ? 4.395 9.974 -15.901 1.00 98.50 122 THR A C 1
ATOM 970 O O . THR A 1 122 ? 5.304 9.361 -15.333 1.00 98.50 122 THR A O 1
ATOM 973 N N . SER A 1 123 ? 3.133 9.884 -15.485 1.00 98.62 123 SER A N 1
ATOM 974 C CA . SER A 1 123 ? 2.663 9.003 -14.412 1.00 98.62 123 SER A CA 1
ATOM 975 C C . SER A 1 123 ? 1.272 8.455 -14.729 1.00 98.62 123 SER A C 1
ATOM 977 O O . SER A 1 123 ? 0.607 8.908 -15.662 1.00 98.62 123 SER A O 1
ATOM 979 N N . GLN A 1 124 ? 0.843 7.448 -13.971 1.00 98.69 124 GLN A N 1
ATOM 980 C CA . GLN A 1 124 ? -0.480 6.841 -14.095 1.00 98.69 124 GLN A CA 1
ATOM 981 C C . GLN A 1 124 ? -1.120 6.651 -12.722 1.00 98.69 124 GLN A C 1
ATOM 983 O O . GLN A 1 124 ? -0.429 6.443 -11.721 1.00 98.69 124 GLN A O 1
ATOM 988 N N . ILE A 1 125 ? -2.453 6.689 -12.708 1.00 98.62 125 ILE A N 1
ATOM 989 C CA . ILE A 1 125 ? -3.283 6.317 -11.565 1.00 98.62 125 ILE A CA 1
ATOM 990 C C . ILE A 1 125 ? -4.178 5.165 -12.006 1.00 98.62 125 ILE A C 1
ATOM 992 O O . ILE A 1 125 ? -5.033 5.340 -12.875 1.00 98.62 125 ILE A O 1
ATOM 996 N N . HIS A 1 126 ? -4.012 4.006 -11.380 1.00 98.56 126 HIS A N 1
ATOM 997 C CA . HIS A 1 126 ? -4.881 2.853 -11.582 1.00 98.56 126 HIS A CA 1
ATOM 998 C C . HIS A 1 126 ? -5.907 2.778 -10.468 1.00 98.56 126 HIS A C 1
ATOM 1000 O O . HIS A 1 126 ? -5.599 2.994 -9.294 1.00 98.56 126 HIS A O 1
ATOM 1006 N N . LYS A 1 127 ? -7.139 2.445 -10.841 1.00 97.75 127 LYS A N 1
ATOM 1007 C CA . LYS A 1 127 ? -8.259 2.315 -9.916 1.00 97.75 127 LYS A CA 1
ATOM 1008 C C . LYS A 1 127 ? -8.837 0.916 -10.022 1.00 97.75 127 LYS A C 1
ATOM 1010 O O . LYS A 1 127 ? -9.415 0.572 -11.050 1.00 97.75 127 LYS A O 1
ATOM 1015 N N . LYS A 1 128 ? -8.747 0.151 -8.938 1.00 95.75 128 LYS A N 1
ATOM 1016 C CA . LYS A 1 128 ? -9.390 -1.154 -8.793 1.00 95.75 128 LYS A CA 1
ATOM 1017 C C . LYS A 1 128 ? -10.433 -1.066 -7.684 1.00 95.75 128 LYS A C 1
ATOM 1019 O O . LYS A 1 128 ? -10.138 -0.680 -6.557 1.00 95.75 128 LYS A O 1
ATOM 1024 N N . ARG A 1 129 ? -11.686 -1.355 -8.023 1.00 84.88 129 ARG A N 1
ATOM 1025 C CA . ARG A 1 129 ? -12.783 -1.389 -7.052 1.00 84.88 129 ARG A CA 1
ATOM 1026 C C . ARG A 1 129 ? -13.019 -2.828 -6.609 1.00 84.88 129 ARG A C 1
ATOM 1028 O O . ARG A 1 129 ? -12.853 -3.740 -7.414 1.00 84.88 129 ARG A O 1
ATOM 1035 N N . SER A 1 130 ? -13.401 -2.993 -5.347 1.00 75.25 130 SER A N 1
ATOM 1036 C CA . SER A 1 130 ? -13.995 -4.236 -4.863 1.00 75.25 130 SER A CA 1
ATOM 1037 C C . SER A 1 130 ? -15.296 -4.512 -5.650 1.00 75.25 130 SER A C 1
ATOM 1039 O O . SER A 1 130 ? -15.990 -3.546 -6.005 1.00 75.25 130 SER A O 1
ATOM 1041 N N . PRO A 1 131 ? -15.580 -5.776 -6.016 1.00 68.81 131 PRO A N 1
ATOM 1042 C CA . PRO A 1 131 ? -16.855 -6.145 -6.618 1.00 68.81 131 PRO A CA 1
ATOM 1043 C C . PRO A 1 131 ? -17.989 -5.901 -5.611 1.00 68.81 131 PRO A C 1
ATOM 1045 O O . PRO A 1 131 ? -17.830 -6.154 -4.420 1.00 68.81 131 PRO A O 1
ATOM 1048 N N . TYR A 1 132 ? -19.089 -5.332 -6.108 1.00 54.22 132 TYR A N 1
ATOM 1049 C CA . TYR A 1 132 ? -20.287 -5.016 -5.323 1.00 54.22 132 TYR A CA 1
ATOM 1050 C C . TYR A 1 132 ? -20.970 -6.264 -4.772 1.00 54.22 132 TYR A C 1
ATOM 1052 O O . TYR A 1 132 ? -21.028 -7.261 -5.528 1.00 54.22 132 TYR A O 1
#

pLDDT: mean 95.18, std 5.59, range [54.22, 98.81]

InterPro domains:
  IPR000310 Orn/Lys/Arg decarboxylase, major domain [PF01276] (7-129)
  IPR000310 Orn/Lys/Arg decarboxylase, major domain [PS00703] (109-123)
  IPR011193 Ornithine/lysine/arginine decarboxylase [PTHR45229] (8-129)
  IPR015421 Pyridoxal phosphate-dependent transferase, major domain [G3DSA:3.40.640.10] (1-132)
  IPR015424 Pyridoxal phosphate-dependent transferase [SSF53383] (6-127)